Protein AF-A0A8I0GTA0-F1 (afdb_monomer_lite)

Sequence (84 aa):
SGSQIMAGEANGRRVFAMEISPAYVDVAVERWQAETGRDAILDGDGRTFAAVKAERLGDDAEPPAETPDTDAAPEPARKRKTAA

Secondary structure (DSSP, 8-state):
--HHHHHHHHTT-------S-HHHHHHHHHHHHHHH----B-TTT--BHHHHHHHHH-TT-PPP-----TT-------------

Radius of gyration: 17.66 Å; chains: 1; bounding box: 32×54×36 Å

Foldseek 3Di:
DLVVVVVCVVVVHDDDDDDDDPVVVVVNQVVVCVVPVDFDADPPPGDTPVVVVCVVCDPVNPDPDPPDPPPPDPDPDDDDDDDD

Structure (mmCIF, N/CA/C/O backbone):
data_AF-A0A8I0GTA0-F1
#
_entry.id   AF-A0A8I0GTA0-F1
#
loop_
_atom_site.group_PDB
_atom_site.id
_atom_site.type_symbol
_atom_site.label_atom_id
_atom_site.label_alt_id
_atom_site.label_comp_id
_atom_site.label_asym_id
_atom_site.label_entity_id
_atom_site.label_seq_id
_atom_site.pdbx_PDB_ins_code
_atom_site.Cartn_x
_atom_site.Cartn_y
_atom_site.Cartn_z
_atom_site.occupancy
_atom_site.B_iso_or_equiv
_atom_site.auth_seq_id
_atom_site.auth_comp_id
_atom_site.auth_asym_id
_atom_site.auth_atom_id
_atom_site.pdbx_PDB_model_num
ATOM 1 N N . SER A 1 1 ? 1.593 8.198 -3.563 1.00 70.56 1 SER A N 1
ATOM 2 C CA . SER A 1 1 ? 1.472 8.950 -2.285 1.00 70.56 1 SER A CA 1
ATOM 3 C C . SER A 1 1 ? 0.672 8.219 -1.193 1.00 70.56 1 SER A C 1
ATOM 5 O O . SER A 1 1 ? 0.885 8.513 -0.017 1.00 70.56 1 SER A O 1
ATOM 7 N N . GLY A 1 2 ? -0.240 7.285 -1.520 1.00 89.50 2 GLY A N 1
ATOM 8 C CA . GLY A 1 2 ? -0.895 6.389 -0.544 1.00 89.50 2 GLY A CA 1
ATOM 9 C C . GLY A 1 2 ? -1.787 7.061 0.514 1.00 89.50 2 GLY A C 1
ATOM 10 O O . GLY A 1 2 ? -2.274 6.389 1.418 1.00 89.50 2 GLY A O 1
ATOM 11 N N . SER A 1 3 ? -2.027 8.374 0.432 1.00 95.50 3 SER A N 1
ATOM 12 C CA . SER A 1 3 ? -2.652 9.168 1.503 1.00 95.50 3 SER A CA 1
ATOM 13 C C . SER A 1 3 ? -4.056 8.692 1.885 1.00 95.50 3 SER A C 1
ATOM 15 O O . SER A 1 3 ? -4.382 8.633 3.068 1.00 95.50 3 SER A O 1
ATOM 17 N N . GLN A 1 4 ? -4.869 8.302 0.902 1.00 95.69 4 GLN A N 1
ATOM 18 C CA . GLN A 1 4 ? -6.228 7.804 1.135 1.00 95.69 4 GLN A CA 1
ATOM 19 C C . GLN A 1 4 ? -6.239 6.447 1.853 1.00 95.69 4 GLN A C 1
ATOM 21 O O . GLN A 1 4 ? -7.132 6.198 2.661 1.00 95.69 4 GLN A O 1
ATOM 26 N N . ILE A 1 5 ? -5.241 5.593 1.594 1.00 97.31 5 ILE A N 1
ATOM 27 C CA . ILE A 1 5 ? -5.069 4.309 2.290 1.00 97.31 5 ILE A CA 1
ATOM 28 C C . ILE A 1 5 ? -4.751 4.582 3.761 1.00 97.31 5 ILE A C 1
ATOM 30 O O . ILE A 1 5 ? -5.435 4.061 4.638 1.00 97.31 5 ILE A O 1
ATOM 34 N N . MET A 1 6 ? -3.801 5.484 4.029 1.00 97.50 6 MET A N 1
ATOM 35 C CA . MET A 1 6 ? -3.434 5.878 5.394 1.00 97.50 6 MET A CA 1
ATOM 36 C C . MET A 1 6 ? -4.608 6.494 6.158 1.00 97.50 6 MET A C 1
ATOM 38 O O . MET A 1 6 ? -4.858 6.147 7.309 1.00 97.50 6 MET A O 1
ATOM 42 N N . ALA A 1 7 ? -5.361 7.386 5.510 1.00 97.44 7 ALA A N 1
ATOM 43 C CA . ALA A 1 7 ? -6.535 7.996 6.119 1.00 97.44 7 ALA A CA 1
ATOM 44 C C . ALA A 1 7 ? -7.615 6.951 6.436 1.00 97.44 7 ALA A C 1
ATOM 46 O O . ALA A 1 7 ? -8.240 7.019 7.491 1.00 97.44 7 ALA A O 1
ATOM 47 N N . GLY A 1 8 ? -7.849 5.979 5.553 1.00 97.50 8 GLY A N 1
ATOM 48 C CA . GLY A 1 8 ? -8.794 4.898 5.824 1.00 97.50 8 GLY A CA 1
ATOM 49 C C . GLY A 1 8 ? -8.361 4.010 6.984 1.00 97.50 8 GLY A C 1
ATOM 50 O O . GLY A 1 8 ? -9.173 3.768 7.875 1.00 97.50 8 GLY A O 1
ATOM 51 N N . GLU A 1 9 ? -7.089 3.610 7.010 1.00 96.88 9 GLU A N 1
ATOM 52 C CA . GLU A 1 9 ? -6.496 2.810 8.085 1.00 96.88 9 GLU A CA 1
ATOM 53 C C . GLU A 1 9 ? -6.658 3.490 9.450 1.00 96.88 9 GLU A C 1
ATOM 55 O O . GLU A 1 9 ? -7.236 2.907 10.365 1.00 96.88 9 GLU A O 1
ATOM 60 N N . ALA A 1 10 ? -6.261 4.763 9.560 1.00 96.75 10 ALA A N 1
ATOM 61 C CA . ALA A 1 10 ? -6.364 5.539 10.797 1.00 96.75 10 ALA A CA 1
ATOM 62 C C . ALA A 1 10 ? -7.810 5.688 11.311 1.00 96.75 10 ALA A C 1
ATOM 64 O O . ALA A 1 10 ? -8.030 5.921 12.497 1.00 96.75 10 ALA A O 1
ATOM 65 N N . ASN A 1 11 ? -8.804 5.554 10.427 1.00 97.81 11 ASN A N 1
ATOM 66 C CA . ASN A 1 11 ? -10.226 5.631 10.765 1.00 97.81 11 ASN A CA 1
ATOM 67 C C . ASN A 1 11 ? -10.908 4.250 10.837 1.00 97.81 11 ASN A C 1
ATOM 69 O O . ASN A 1 11 ? -12.135 4.187 10.928 1.00 97.81 11 ASN A O 1
ATOM 73 N N . GLY A 1 12 ? -10.157 3.145 10.745 1.00 96.81 12 GLY A N 1
ATOM 74 C CA . GLY A 1 12 ? -10.707 1.786 10.766 1.00 96.81 12 GLY A CA 1
ATOM 75 C C . GLY A 1 12 ? -11.641 1.473 9.590 1.00 96.81 12 GLY A C 1
ATOM 76 O O . GLY A 1 12 ? -12.579 0.686 9.728 1.00 96.81 12 GLY A O 1
ATOM 77 N N . ARG A 1 13 ? -11.439 2.116 8.433 1.00 97.88 13 ARG A N 1
ATOM 78 C CA . ARG A 1 13 ? -12.270 1.947 7.231 1.00 97.88 13 ARG A CA 1
ATOM 79 C C . ARG A 1 13 ? -11.588 1.024 6.228 1.00 97.88 13 ARG A C 1
ATOM 81 O O . ARG A 1 13 ? -10.378 1.066 6.045 1.00 97.88 13 ARG A O 1
ATOM 88 N N . ARG A 1 14 ? -12.393 0.252 5.495 1.00 96.06 14 ARG A N 1
ATOM 89 C CA . ARG A 1 14 ? -11.926 -0.484 4.311 1.00 96.06 14 ARG A CA 1
ATOM 90 C C . ARG A 1 14 ? -11.697 0.493 3.158 1.00 96.06 14 ARG A C 1
ATOM 92 O O . ARG A 1 14 ? -12.574 1.309 2.871 1.00 96.06 14 ARG A O 1
ATOM 99 N N . VAL A 1 15 ? -10.550 0.384 2.495 1.00 95.69 15 VAL A N 1
ATOM 100 C CA . VAL A 1 15 ? -10.175 1.203 1.336 1.00 95.69 15 VAL A CA 1
ATOM 101 C C . VAL A 1 15 ? -9.845 0.293 0.165 1.00 95.69 15 VAL A C 1
ATOM 103 O O . VAL A 1 15 ? -9.123 -0.684 0.325 1.00 95.69 15 VAL A O 1
ATOM 106 N N . PHE A 1 16 ? -10.344 0.657 -1.012 1.00 95.38 16 PHE A N 1
ATOM 107 C CA . PHE A 1 16 ? -9.918 0.096 -2.287 1.00 95.38 16 PHE A CA 1
ATOM 108 C C . PHE A 1 16 ? -9.320 1.235 -3.105 1.00 95.38 16 PHE A C 1
ATOM 110 O O . PHE A 1 16 ? -9.935 2.295 -3.229 1.00 95.38 16 PHE A O 1
ATOM 117 N N . ALA A 1 17 ? -8.113 1.033 -3.618 1.00 94.75 17 ALA A N 1
ATOM 118 C CA . ALA A 1 17 ? -7.380 2.032 -4.379 1.00 94.75 17 ALA A CA 1
ATOM 119 C C . ALA A 1 17 ? -6.794 1.394 -5.639 1.00 94.75 17 ALA A C 1
ATOM 121 O O . ALA A 1 17 ? -6.508 0.199 -5.663 1.00 94.75 17 ALA A O 1
ATOM 122 N N . MET A 1 18 ? -6.615 2.209 -6.673 1.00 96.25 18 MET A N 1
ATOM 123 C CA . MET A 1 18 ? -5.889 1.854 -7.887 1.00 96.25 18 MET A CA 1
ATOM 124 C C . MET A 1 18 ? -4.830 2.922 -8.126 1.00 96.25 18 MET A C 1
ATOM 126 O O . MET A 1 18 ? -5.085 4.105 -7.906 1.00 96.25 18 MET A O 1
ATOM 130 N N . GLU 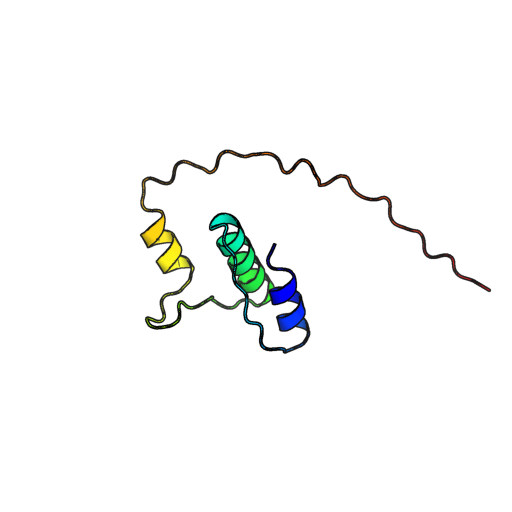A 1 19 ? -3.660 2.495 -8.573 1.00 95.62 19 GLU A N 1
ATOM 131 C CA . GLU A 1 19 ? -2.539 3.361 -8.918 1.00 95.62 19 GLU A CA 1
ATOM 132 C C . GLU A 1 19 ? -1.925 2.836 -10.216 1.00 95.62 19 GLU A C 1
ATOM 134 O O . GLU A 1 19 ? -1.794 1.626 -10.400 1.00 95.62 19 GLU A O 1
ATOM 139 N N . ILE A 1 20 ? -1.609 3.750 -11.131 1.00 96.31 20 ILE A N 1
ATOM 140 C CA . ILE A 1 20 ? -1.081 3.425 -12.457 1.00 96.31 20 ILE A CA 1
ATOM 141 C C . ILE A 1 20 ? 0.446 3.390 -12.459 1.00 96.31 20 ILE A C 1
ATOM 143 O O . ILE A 1 20 ? 1.040 2.623 -13.210 1.00 96.31 20 ILE A O 1
ATOM 147 N N . SER A 1 21 ? 1.082 4.215 -11.625 1.00 94.81 21 SER A N 1
ATOM 148 C CA . SER A 1 21 ? 2.535 4.295 -11.518 1.00 94.81 21 SER A CA 1
ATOM 149 C C . SER A 1 21 ? 3.066 3.186 -10.606 1.00 94.81 21 SER A C 1
ATOM 151 O O . SER A 1 21 ? 2.770 3.204 -9.407 1.00 94.81 21 SER A O 1
ATOM 153 N N . PRO A 1 22 ? 3.908 2.264 -11.114 1.00 92.38 22 PRO A N 1
ATOM 154 C CA . PRO A 1 22 ? 4.500 1.210 -10.291 1.00 92.38 22 PRO A CA 1
ATOM 155 C C . PRO A 1 22 ? 5.262 1.763 -9.079 1.00 92.38 22 PRO A C 1
ATOM 157 O O . PRO A 1 22 ? 5.082 1.282 -7.966 1.00 92.38 22 PRO A O 1
ATOM 160 N N . ALA A 1 23 ? 6.017 2.852 -9.258 1.00 92.62 23 ALA A N 1
ATOM 161 C CA . ALA A 1 23 ? 6.758 3.480 -8.164 1.00 92.62 23 ALA A CA 1
ATOM 162 C C . ALA A 1 23 ? 5.832 4.010 -7.053 1.00 92.62 23 ALA A C 1
ATOM 164 O O . ALA A 1 23 ? 6.153 3.916 -5.870 1.00 92.62 23 ALA A O 1
ATOM 165 N N . TYR A 1 24 ? 4.652 4.540 -7.401 1.00 95.56 24 TYR A N 1
ATOM 166 C CA . TYR A 1 24 ? 3.703 4.999 -6.383 1.00 95.56 24 TYR A CA 1
ATOM 167 C C . TYR A 1 24 ? 2.925 3.867 -5.713 1.00 95.56 24 TYR A C 1
ATOM 169 O O . TYR A 1 24 ? 2.481 4.072 -4.578 1.00 95.56 24 TYR A O 1
ATOM 177 N N . VAL A 1 25 ? 2.794 2.700 -6.356 1.00 96.06 25 VAL A N 1
ATOM 178 C CA . VAL 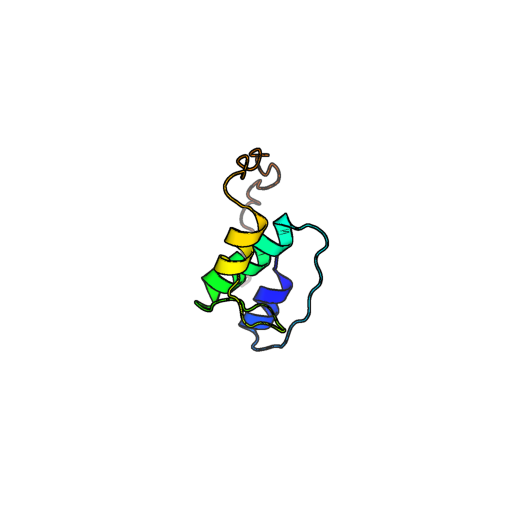A 1 25 ? 2.311 1.474 -5.701 1.00 96.06 25 VAL A CA 1
ATOM 179 C C . VAL A 1 25 ? 3.283 1.080 -4.594 1.00 96.06 25 VAL A C 1
ATOM 181 O O . VAL A 1 25 ? 2.850 0.940 -3.451 1.00 96.06 25 VAL A O 1
ATOM 184 N N . ASP A 1 26 ? 4.580 1.002 -4.902 1.00 96.12 26 ASP A N 1
ATOM 185 C CA . ASP A 1 26 ? 5.615 0.631 -3.931 1.00 96.12 26 ASP A CA 1
ATOM 186 C C . ASP A 1 26 ? 5.618 1.589 -2.735 1.00 96.12 26 ASP A C 1
ATOM 188 O O . ASP A 1 26 ? 5.460 1.158 -1.592 1.00 96.12 26 ASP A O 1
ATOM 192 N N . VAL A 1 27 ? 5.646 2.902 -2.996 1.00 97.00 27 VAL A N 1
ATOM 193 C CA . VAL A 1 27 ? 5.584 3.932 -1.944 1.00 97.00 27 VAL A CA 1
ATOM 194 C C . VAL A 1 27 ? 4.324 3.801 -1.082 1.00 97.00 27 VAL A C 1
ATOM 196 O O . VAL A 1 27 ? 4.376 3.999 0.132 1.00 97.00 27 VAL A O 1
ATOM 199 N N . ALA A 1 28 ? 3.164 3.514 -1.680 1.00 97.44 28 ALA A N 1
ATOM 200 C CA . ALA A 1 28 ? 1.919 3.380 -0.928 1.00 97.44 28 ALA A CA 1
ATOM 201 C C . ALA A 1 28 ? 1.920 2.134 -0.028 1.00 97.44 28 ALA A C 1
ATOM 203 O O . ALA A 1 28 ? 1.480 2.224 1.121 1.00 97.44 28 ALA A O 1
ATOM 204 N N . VAL A 1 29 ? 2.426 1.003 -0.533 1.00 97.25 29 VAL A N 1
ATOM 205 C CA . VAL A 1 29 ? 2.527 -0.251 0.221 1.00 97.25 29 VAL A CA 1
ATOM 206 C C . VAL A 1 29 ? 3.529 -0.109 1.362 1.00 97.25 29 VAL A C 1
ATOM 208 O O . VAL A 1 29 ? 3.165 -0.353 2.510 1.00 97.25 29 VAL A O 1
ATOM 211 N N . GLU A 1 30 ? 4.749 0.348 1.079 1.00 97.12 30 GLU A N 1
ATOM 212 C CA . GLU A 1 30 ? 5.813 0.507 2.079 1.00 97.12 30 GLU A CA 1
ATOM 213 C C . GLU A 1 30 ? 5.390 1.452 3.208 1.00 97.12 30 GLU A C 1
ATOM 215 O O . GLU A 1 30 ? 5.573 1.144 4.387 1.00 97.12 30 GLU A O 1
ATOM 220 N N . ARG A 1 31 ? 4.728 2.566 2.872 1.00 97.75 31 ARG A N 1
ATOM 221 C CA . ARG A 1 31 ? 4.196 3.499 3.871 1.00 97.75 31 ARG A CA 1
ATOM 222 C C . ARG A 1 31 ? 3.153 2.851 4.784 1.00 97.75 31 ARG A C 1
ATOM 224 O O . ARG A 1 31 ? 3.195 3.061 5.994 1.00 97.75 31 ARG A O 1
ATOM 231 N N . TRP A 1 32 ? 2.210 2.093 4.225 1.00 97.81 32 TRP A N 1
ATOM 232 C CA . TRP A 1 32 ? 1.179 1.421 5.020 1.00 97.81 32 TRP A CA 1
ATOM 233 C C . TRP A 1 32 ? 1.770 0.322 5.914 1.00 97.81 32 TRP A C 1
ATOM 235 O O . TRP A 1 32 ? 1.367 0.195 7.073 1.00 97.81 32 TRP A O 1
ATOM 245 N N . GLN A 1 33 ? 2.753 -0.437 5.420 1.00 98.12 33 GLN A N 1
ATOM 246 C CA . GLN A 1 33 ? 3.453 -1.439 6.229 1.00 98.12 33 GLN A CA 1
ATOM 247 C C . GLN A 1 33 ? 4.209 -0.785 7.389 1.00 98.12 33 GLN A C 1
ATOM 249 O O . GLN A 1 33 ? 4.094 -1.247 8.520 1.00 98.12 33 GLN A O 1
ATOM 254 N N . ALA A 1 34 ? 4.913 0.324 7.139 1.00 97.38 34 ALA A N 1
ATOM 255 C CA . ALA A 1 34 ? 5.659 1.047 8.168 1.00 97.38 34 ALA A CA 1
ATOM 256 C C . ALA A 1 34 ? 4.758 1.598 9.288 1.00 97.38 34 ALA A C 1
ATOM 258 O O . ALA A 1 34 ? 5.111 1.505 10.459 1.00 97.38 34 ALA A O 1
ATOM 259 N N . GLU A 1 35 ? 3.589 2.143 8.944 1.00 96.69 35 GLU A N 1
ATOM 260 C CA . GLU A 1 35 ? 2.640 2.665 9.937 1.00 96.69 35 GLU A CA 1
ATOM 261 C C . GLU A 1 35 ? 1.970 1.547 10.747 1.00 96.69 35 GLU A C 1
ATOM 263 O O . GLU A 1 35 ? 1.738 1.689 11.944 1.00 96.69 35 GLU A O 1
ATOM 268 N N . THR A 1 36 ? 1.620 0.436 10.095 1.00 96.56 36 THR A N 1
ATOM 269 C CA . THR A 1 36 ? 0.786 -0.606 10.717 1.00 96.56 36 THR A CA 1
ATOM 270 C C . THR A 1 36 ? 1.584 -1.764 11.306 1.00 96.56 36 THR A C 1
ATOM 272 O O . THR A 1 36 ? 1.036 -2.545 12.082 1.00 96.56 36 THR A O 1
ATOM 275 N N . GLY A 1 37 ? 2.856 -1.908 10.926 1.00 97.50 37 GLY A N 1
ATOM 276 C CA . GLY A 1 37 ? 3.714 -3.038 11.286 1.00 97.50 37 GLY A CA 1
ATOM 277 C C . GLY A 1 37 ? 3.292 -4.372 10.661 1.00 97.50 37 GLY A C 1
ATOM 278 O O . GLY A 1 37 ? 3.718 -5.422 11.135 1.00 97.50 37 GLY A O 1
ATOM 279 N N . ARG A 1 38 ? 2.420 -4.356 9.646 1.00 97.56 38 ARG A N 1
ATOM 280 C CA . ARG A 1 38 ? 1.900 -5.562 8.987 1.00 97.56 38 ARG A CA 1
ATOM 281 C C . ARG A 1 38 ? 2.525 -5.752 7.618 1.00 97.56 38 ARG A C 1
ATOM 283 O O . ARG A 1 38 ? 2.798 -4.780 6.923 1.00 97.56 38 ARG A O 1
ATOM 290 N N . ASP A 1 39 ? 2.617 -7.006 7.194 1.00 98.19 39 ASP A N 1
ATOM 291 C CA . ASP A 1 39 ? 2.994 -7.349 5.827 1.00 98.19 39 ASP A CA 1
ATOM 292 C C . ASP A 1 39 ? 1.800 -7.195 4.881 1.00 98.19 39 ASP A C 1
ATOM 294 O O . ASP A 1 39 ? 0.705 -7.704 5.138 1.00 98.19 39 ASP A O 1
ATOM 298 N N . ALA A 1 40 ? 2.011 -6.509 3.756 1.00 97.75 40 ALA A N 1
ATOM 299 C CA . ALA A 1 40 ? 1.034 -6.505 2.673 1.00 97.75 40 ALA A CA 1
ATOM 300 C C . ALA A 1 40 ? 1.119 -7.829 1.910 1.00 97.75 40 ALA A C 1
ATOM 302 O O . ALA A 1 40 ? 2.213 -8.286 1.563 1.00 97.75 40 ALA A O 1
ATOM 303 N N . ILE A 1 41 ? -0.045 -8.417 1.644 1.00 98.12 41 ILE A N 1
ATOM 304 C CA . ILE A 1 41 ? -0.187 -9.746 1.055 1.00 98.12 41 ILE A CA 1
ATOM 305 C C . ILE A 1 41 ? -0.808 -9.622 -0.334 1.00 98.12 41 ILE A C 1
ATOM 307 O O . ILE A 1 41 ? -1.814 -8.932 -0.507 1.00 98.12 41 ILE A O 1
ATOM 311 N N . LEU A 1 42 ? -0.208 -10.293 -1.316 1.00 97.12 42 LEU A N 1
ATOM 312 C CA . LEU A 1 42 ? -0.771 -10.422 -2.650 1.00 97.12 42 LEU A CA 1
ATOM 313 C C . LEU A 1 42 ? -1.992 -11.344 -2.594 1.00 97.12 42 LEU A C 1
ATOM 315 O O . LEU A 1 42 ? -1.889 -12.521 -2.241 1.00 97.12 42 LEU A O 1
ATOM 319 N N . ASP A 1 43 ? -3.153 -10.790 -2.935 1.00 96.19 43 ASP A N 1
ATOM 320 C CA . ASP A 1 43 ? -4.391 -11.558 -3.006 1.00 96.19 43 ASP A CA 1
ATOM 321 C C . ASP A 1 43 ? -4.285 -12.665 -4.070 1.00 96.19 43 ASP A C 1
ATOM 323 O O . ASP A 1 43 ? -3.695 -12.472 -5.135 1.00 96.19 43 ASP A O 1
ATOM 327 N N . GLY A 1 44 ? -4.842 -13.836 -3.769 1.00 96.38 44 GLY A N 1
ATOM 328 C CA . GLY A 1 44 ? -4.793 -15.028 -4.621 1.00 96.38 44 GLY A CA 1
ATOM 329 C C . GLY A 1 44 ? -3.739 -16.067 -4.224 1.00 96.38 44 GLY A C 1
ATOM 330 O O . GLY A 1 44 ? -4.095 -17.235 -4.080 1.00 96.38 44 GLY A O 1
ATOM 331 N N . ASP A 1 45 ? -2.475 -15.678 -4.020 1.00 95.25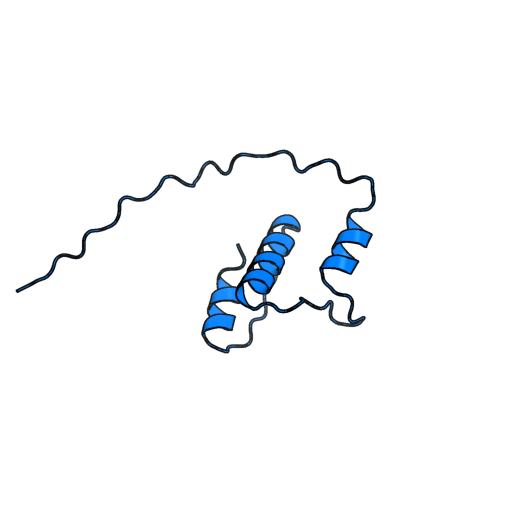 45 ASP A N 1
ATOM 332 C CA . ASP A 1 45 ? -1.384 -16.627 -3.708 1.00 95.25 45 ASP A CA 1
ATOM 333 C C . ASP A 1 45 ? -0.699 -16.420 -2.348 1.00 95.25 45 ASP A C 1
ATOM 335 O O . ASP A 1 45 ? 0.064 -17.280 -1.906 1.00 95.25 45 ASP A O 1
ATOM 339 N N . GLY A 1 46 ? -1.005 -15.326 -1.647 1.00 97.31 46 GLY A N 1
ATOM 340 C CA . GLY A 1 46 ? -0.572 -15.115 -0.270 1.00 97.31 46 GLY A CA 1
ATOM 341 C C . GLY A 1 46 ? 0.882 -14.670 -0.107 1.00 97.31 46 GLY A C 1
ATOM 342 O O . GLY A 1 46 ? 1.359 -14.586 1.026 1.00 97.31 46 GLY A O 1
ATOM 343 N N . ARG A 1 47 ? 1.608 -14.373 -1.191 1.00 98.00 47 ARG A N 1
ATOM 344 C CA . ARG A 1 47 ? 2.991 -13.884 -1.094 1.00 98.00 47 ARG A CA 1
ATOM 345 C C . ARG A 1 47 ? 3.042 -12.504 -0.442 1.00 98.00 47 ARG A C 1
ATOM 347 O O . ARG A 1 47 ? 2.186 -11.654 -0.683 1.00 98.00 47 ARG A O 1
ATOM 354 N N . THR A 1 48 ? 4.079 -12.252 0.353 1.00 98.38 48 THR A N 1
ATOM 355 C CA . THR A 1 48 ? 4.325 -10.917 0.909 1.00 98.38 48 THR A CA 1
ATOM 356 C C . THR A 1 48 ? 4.824 -9.964 -0.174 1.00 98.38 48 THR A C 1
ATOM 358 O O . THR A 1 48 ? 5.423 -10.381 -1.170 1.00 98.38 48 THR A O 1
ATOM 361 N N . PHE A 1 49 ? 4.645 -8.662 0.046 1.00 97.31 49 PHE A N 1
ATOM 362 C CA . PHE A 1 49 ? 5.207 -7.637 -0.835 1.00 97.31 49 PHE A CA 1
ATOM 363 C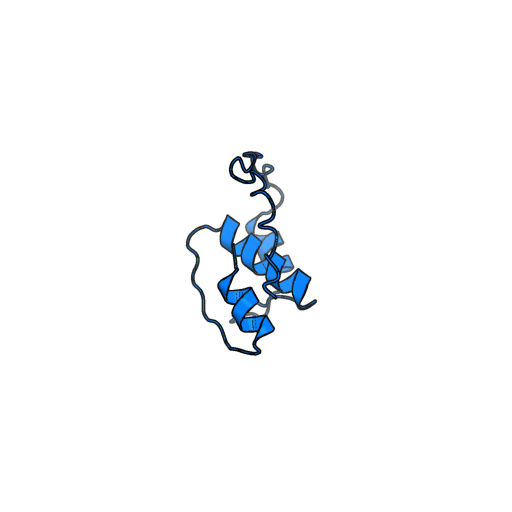 C . PHE A 1 49 ? 6.721 -7.803 -1.033 1.00 97.31 49 PHE A C 1
ATOM 365 O O . PHE A 1 49 ? 7.198 -7.661 -2.152 1.00 97.31 49 PHE A O 1
ATOM 372 N N . ALA A 1 50 ? 7.466 -8.182 0.012 1.00 96.56 50 ALA A N 1
ATOM 373 C CA . ALA A 1 50 ? 8.905 -8.429 -0.081 1.00 96.56 50 ALA A CA 1
ATOM 374 C C . ALA A 1 50 ? 9.249 -9.565 -1.061 1.00 96.56 50 ALA A C 1
ATOM 376 O O . ALA A 1 50 ? 10.150 -9.408 -1.884 1.00 96.56 50 ALA A O 1
ATOM 377 N N . ALA A 1 51 ? 8.508 -10.680 -1.020 1.00 96.50 51 ALA A N 1
ATOM 378 C CA . ALA A 1 51 ? 8.712 -11.796 -1.944 1.00 96.50 51 ALA A CA 1
ATOM 379 C C . ALA A 1 51 ? 8.423 -11.386 -3.397 1.00 96.50 51 ALA A C 1
ATOM 381 O O . ALA A 1 51 ? 9.209 -11.673 -4.297 1.00 96.50 51 ALA A O 1
ATOM 382 N N . VAL A 1 52 ? 7.326 -10.655 -3.618 1.00 96.00 52 VAL A N 1
ATOM 383 C CA . VAL A 1 52 ? 6.938 -10.168 -4.951 1.00 96.00 52 VAL A CA 1
ATOM 384 C C . VAL A 1 52 ? 7.927 -9.124 -5.480 1.00 96.00 52 VAL A C 1
ATOM 386 O O . VAL A 1 52 ? 8.267 -9.151 -6.661 1.00 96.00 52 VAL A O 1
ATOM 389 N N . LYS A 1 53 ? 8.411 -8.218 -4.622 1.00 94.50 53 LYS A N 1
ATOM 390 C CA . LYS A 1 53 ? 9.415 -7.202 -4.969 1.00 94.50 53 LYS A CA 1
ATOM 391 C C . LYS A 1 53 ? 10.724 -7.855 -5.416 1.00 94.50 53 LYS A C 1
ATOM 393 O O . LYS A 1 53 ? 11.248 -7.483 -6.460 1.00 94.50 53 LYS A O 1
ATOM 398 N N . ALA A 1 54 ? 11.206 -8.853 -4.672 1.00 93.12 54 ALA A N 1
ATOM 399 C CA . ALA A 1 54 ? 12.425 -9.587 -5.012 1.00 93.12 54 ALA A CA 1
ATOM 400 C C . ALA A 1 54 ? 12.305 -10.320 -6.361 1.00 93.12 54 ALA A C 1
ATOM 402 O O . ALA A 1 54 ? 13.200 -10.235 -7.195 1.00 93.12 54 ALA A O 1
ATOM 403 N N . GLU A 1 55 ? 11.174 -10.988 -6.603 1.00 93.31 55 GLU A N 1
ATOM 404 C CA . GLU A 1 55 ? 10.909 -11.698 -7.860 1.00 93.31 55 GLU A CA 1
ATOM 405 C C . GLU A 1 55 ? 10.841 -10.763 -9.073 1.00 93.31 55 GLU A C 1
ATOM 407 O O . GLU A 1 55 ? 11.371 -11.090 -10.131 1.00 93.31 55 GLU A O 1
ATOM 412 N N . ARG A 1 56 ? 10.175 -9.609 -8.937 1.00 91.88 56 ARG A N 1
ATOM 413 C CA . ARG A 1 56 ? 9.939 -8.690 -10.061 1.00 91.88 56 ARG A CA 1
ATOM 414 C C . ARG A 1 56 ? 11.147 -7.837 -10.423 1.00 91.88 56 ARG A C 1
ATOM 416 O O . ARG A 1 56 ? 11.249 -7.442 -11.580 1.00 91.88 56 ARG A O 1
ATOM 423 N N . LEU A 1 57 ? 12.001 -7.511 -9.452 1.00 88.62 57 LEU A N 1
ATOM 424 C CA . LEU A 1 57 ? 13.174 -6.667 -9.686 1.00 88.62 57 LEU A CA 1
ATOM 425 C C . LEU A 1 57 ? 14.422 -7.470 -10.075 1.00 88.62 57 LEU A C 1
ATOM 427 O O . LEU A 1 57 ? 15.239 -6.939 -10.819 1.00 88.62 57 LEU A O 1
ATOM 431 N N . GLY A 1 58 ? 14.552 -8.737 -9.654 1.00 78.94 58 GLY A N 1
ATOM 432 C CA . GLY A 1 58 ? 15.729 -9.559 -9.973 1.00 78.94 58 GLY A CA 1
ATOM 433 C C . GLY A 1 58 ? 17.067 -8.927 -9.538 1.00 78.94 58 GLY A C 1
ATOM 434 O O . GLY A 1 58 ? 17.093 -7.896 -8.871 1.00 78.94 58 GLY A O 1
ATOM 435 N N . ASP A 1 59 ? 18.193 -9.546 -9.911 1.00 61.66 59 ASP A N 1
ATOM 436 C CA . ASP A 1 59 ? 19.552 -9.011 -9.658 1.00 61.66 59 ASP A CA 1
ATOM 437 C C . ASP A 1 59 ? 19.934 -7.843 -10.602 1.00 61.66 59 ASP A C 1
ATOM 439 O O . ASP A 1 59 ? 20.964 -7.202 -10.408 1.00 61.66 59 ASP A O 1
ATOM 443 N N . ASP A 1 60 ? 19.102 -7.530 -11.603 1.00 56.09 60 ASP A N 1
ATOM 444 C CA . ASP A 1 60 ? 19.329 -6.475 -12.608 1.00 56.09 60 ASP A CA 1
ATOM 445 C C . ASP A 1 60 ? 18.683 -5.127 -12.230 1.00 56.09 60 ASP A C 1
ATOM 447 O O . ASP A 1 60 ? 18.354 -4.308 -13.092 1.00 56.09 60 ASP A O 1
ATOM 451 N N . ALA A 1 61 ? 18.477 -4.877 -10.935 1.00 50.97 61 ALA A N 1
ATOM 452 C CA . ALA A 1 61 ? 17.976 -3.598 -10.453 1.00 50.97 61 ALA A CA 1
ATOM 453 C C . ALA A 1 61 ? 19.023 -2.491 -10.679 1.00 50.97 61 ALA A C 1
ATOM 455 O O . ALA A 1 61 ? 19.844 -2.196 -9.808 1.00 50.97 61 ALA A O 1
ATOM 456 N N . GLU A 1 62 ? 18.988 -1.848 -11.848 1.00 52.19 62 GLU A N 1
ATOM 457 C CA . GLU A 1 62 ? 19.626 -0.547 -12.028 1.00 52.19 62 GLU A CA 1
ATOM 458 C C . GLU A 1 62 ? 19.031 0.408 -10.978 1.00 52.19 62 GLU A C 1
ATOM 460 O O . GLU A 1 62 ? 17.800 0.494 -10.860 1.00 52.19 62 GLU A O 1
ATOM 465 N N . PRO A 1 63 ? 19.864 1.055 -10.136 1.00 55.38 63 PRO A N 1
ATOM 466 C CA . PRO A 1 63 ? 19.362 1.894 -9.060 1.00 55.38 63 PRO A CA 1
ATOM 467 C C . PRO A 1 63 ? 18.447 2.970 -9.647 1.00 55.38 63 PRO A C 1
ATOM 469 O O . PRO A 1 63 ? 18.750 3.511 -10.715 1.00 55.38 63 PRO A O 1
ATOM 472 N N . PRO A 1 64 ? 17.327 3.295 -8.977 1.00 57.19 64 PRO A N 1
ATOM 473 C CA . PRO A 1 64 ? 16.446 4.338 -9.463 1.00 57.19 64 PRO A CA 1
ATOM 474 C C . PRO A 1 64 ? 17.274 5.611 -9.620 1.00 57.19 64 PRO A C 1
ATOM 476 O O . PRO A 1 64 ? 17.946 6.038 -8.680 1.00 57.19 64 PRO A O 1
ATOM 479 N N . ALA A 1 65 ? 17.253 6.191 -10.822 1.00 55.09 65 ALA A N 1
ATOM 480 C CA . ALA A 1 65 ? 17.803 7.514 -11.048 1.00 55.09 65 ALA A CA 1
ATOM 481 C C . ALA A 1 65 ? 17.146 8.452 -10.029 1.00 55.09 65 ALA A C 1
ATOM 483 O O . ALA A 1 65 ? 15.938 8.688 -10.095 1.00 55.09 65 ALA A O 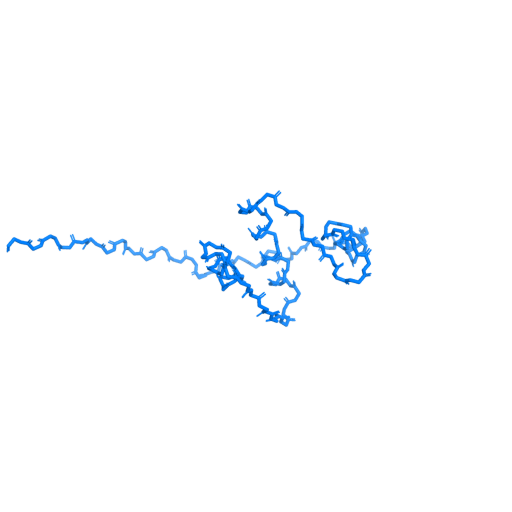1
ATOM 484 N N . GLU A 1 66 ? 17.926 8.924 -9.055 1.00 53.00 66 GLU A N 1
ATOM 485 C CA . GLU A 1 66 ? 17.511 9.946 -8.103 1.00 53.00 66 GLU A CA 1
ATOM 486 C C . GLU A 1 66 ? 17.093 11.185 -8.898 1.00 53.00 66 GLU A C 1
ATOM 488 O O . GLU A 1 66 ? 17.913 12.024 -9.268 1.00 53.00 66 GLU A O 1
ATOM 493 N N . THR A 1 67 ? 15.804 11.317 -9.192 1.00 54.03 67 THR A N 1
ATOM 494 C CA . THR A 1 67 ? 15.236 12.626 -9.477 1.00 54.03 67 THR A CA 1
ATOM 495 C C . THR A 1 67 ? 14.987 13.270 -8.121 1.00 54.03 67 THR A C 1
ATOM 497 O O . THR A 1 67 ? 14.125 12.775 -7.389 1.00 54.03 67 THR A O 1
ATOM 500 N N . PRO A 1 68 ? 15.728 14.323 -7.735 1.00 49.38 68 PRO A N 1
ATOM 501 C CA . PRO A 1 68 ? 15.428 15.027 -6.503 1.00 49.38 68 PRO A CA 1
ATOM 502 C C . PRO A 1 68 ? 13.995 15.561 -6.584 1.00 49.38 68 PRO A C 1
ATOM 504 O O . PRO A 1 68 ? 13.621 16.246 -7.537 1.00 49.38 68 PRO A O 1
ATOM 507 N N . ASP A 1 69 ? 13.194 15.207 -5.582 1.00 54.28 69 ASP A N 1
ATOM 508 C CA . ASP A 1 69 ? 11.848 15.722 -5.353 1.00 54.28 69 ASP A CA 1
ATOM 509 C C . ASP A 1 69 ? 11.953 17.248 -5.140 1.00 54.28 69 ASP A C 1
ATOM 511 O O . ASP A 1 69 ? 12.301 17.728 -4.061 1.00 54.28 69 ASP A O 1
ATOM 515 N N . THR A 1 70 ? 11.765 18.040 -6.200 1.00 53.53 70 THR A N 1
ATOM 516 C CA . THR A 1 70 ? 11.933 19.506 -6.160 1.00 53.53 70 THR A CA 1
ATOM 517 C C . THR A 1 70 ? 10.728 20.257 -5.575 1.00 53.53 70 THR A C 1
ATOM 519 O O . THR A 1 70 ? 10.812 21.471 -5.431 1.00 53.53 70 THR A O 1
ATOM 522 N N . ASP A 1 71 ? 9.651 19.604 -5.125 1.00 50.41 71 ASP A N 1
ATOM 523 C CA . ASP A 1 71 ? 8.479 20.332 -4.588 1.00 50.41 71 ASP A CA 1
ATOM 524 C C . ASP A 1 71 ? 8.269 20.232 -3.065 1.00 50.41 71 ASP A C 1
ATOM 526 O O . ASP A 1 71 ? 7.164 20.390 -2.552 1.00 50.41 71 ASP A O 1
ATOM 530 N N . ALA A 1 72 ? 9.341 20.020 -2.299 1.00 51.78 72 ALA A N 1
ATOM 531 C CA . ALA A 1 72 ? 9.322 20.181 -0.844 1.00 51.78 72 ALA A CA 1
ATOM 532 C C . ALA A 1 72 ? 9.942 21.525 -0.421 1.00 51.78 72 ALA A C 1
ATOM 534 O O . ALA A 1 72 ? 10.918 21.574 0.329 1.00 51.78 72 ALA A O 1
ATOM 535 N N . ALA A 1 73 ? 9.375 22.644 -0.879 1.00 47.22 73 ALA A N 1
ATOM 536 C CA . ALA A 1 73 ? 9.578 23.907 -0.173 1.00 47.22 73 ALA A CA 1
ATOM 537 C C . ALA A 1 73 ? 8.773 23.855 1.144 1.00 47.22 73 ALA A C 1
ATOM 539 O O . ALA A 1 73 ? 7.570 23.592 1.104 1.00 47.22 73 ALA A O 1
ATOM 540 N N . PRO A 1 74 ? 9.374 24.085 2.328 1.00 47.50 74 PRO A N 1
ATOM 541 C CA . PRO A 1 74 ? 8.604 24.102 3.564 1.00 47.50 74 PRO A CA 1
ATOM 542 C C . PRO A 1 74 ? 7.676 25.324 3.567 1.00 47.50 74 PRO A C 1
ATOM 544 O O . PRO A 1 74 ? 8.139 26.465 3.635 1.00 47.50 74 PRO A O 1
ATOM 547 N N . GLU A 1 75 ? 6.358 25.102 3.514 1.00 55.34 75 GLU A N 1
ATOM 548 C CA . GLU A 1 75 ? 5.390 26.166 3.789 1.00 55.34 75 GLU A CA 1
ATOM 549 C C . GLU A 1 75 ? 5.630 26.713 5.212 1.00 55.34 75 GLU A C 1
ATOM 551 O O . GLU A 1 75 ? 5.712 25.934 6.171 1.00 55.34 75 GLU A O 1
ATOM 556 N N . PRO A 1 76 ? 5.729 28.041 5.412 1.00 57.62 76 PRO A N 1
ATOM 557 C CA . PRO A 1 76 ? 5.906 28.593 6.745 1.00 57.62 76 PRO A CA 1
ATOM 558 C C . PRO A 1 76 ? 4.669 28.309 7.605 1.00 57.62 76 PRO A C 1
ATOM 560 O O . PRO A 1 76 ? 3.533 28.615 7.233 1.00 57.62 76 PRO A O 1
ATOM 563 N N . ALA A 1 77 ? 4.908 27.751 8.794 1.00 61.84 77 ALA A N 1
ATOM 564 C CA . ALA A 1 77 ? 3.888 27.413 9.778 1.00 61.84 77 ALA A CA 1
ATOM 565 C C . ALA A 1 77 ? 2.923 28.589 10.028 1.00 61.84 77 ALA A C 1
ATOM 567 O O . ALA A 1 77 ? 3.300 29.627 10.586 1.00 61.84 77 ALA A O 1
ATOM 568 N N . ARG A 1 78 ? 1.646 28.424 9.653 1.00 70.12 78 ARG A N 1
ATOM 569 C CA . ARG A 1 78 ? 0.584 29.382 9.996 1.00 70.12 78 ARG A CA 1
ATOM 570 C C . ARG A 1 78 ? 0.432 29.428 11.517 1.00 70.12 78 ARG A C 1
ATOM 572 O O . ARG A 1 78 ? -0.060 28.486 12.136 1.00 70.12 78 ARG A O 1
ATOM 579 N N . LYS A 1 79 ? 0.838 30.541 12.131 1.00 60.25 79 LYS A N 1
ATOM 580 C CA . LYS A 1 79 ? 0.613 30.802 13.558 1.00 60.25 79 LYS A CA 1
ATOM 581 C C . LYS A 1 79 ? -0.893 30.921 13.810 1.00 60.25 79 LYS A C 1
ATOM 583 O O . LYS A 1 79 ? -1.555 31.778 13.224 1.00 60.25 79 LYS A O 1
ATOM 588 N N . ARG A 1 80 ? -1.437 30.072 14.686 1.00 67.56 80 ARG A N 1
ATOM 589 C CA . ARG A 1 80 ? -2.814 30.195 15.186 1.00 67.56 80 ARG A CA 1
ATOM 590 C C . ARG A 1 80 ? -2.949 31.541 15.910 1.00 67.56 80 ARG A C 1
ATOM 592 O O . ARG A 1 80 ? -2.241 31.782 16.883 1.00 67.56 80 ARG A O 1
ATOM 599 N N . LYS A 1 81 ? -3.838 32.418 15.435 1.00 58.62 81 LYS A N 1
ATOM 600 C CA . LYS A 1 81 ? -4.288 33.585 16.206 1.00 58.62 81 LYS A CA 1
ATOM 601 C C . LYS A 1 81 ? -5.243 33.087 17.289 1.00 58.62 81 LYS A C 1
ATOM 603 O O . LYS A 1 81 ? -6.322 32.599 16.969 1.00 58.62 81 LYS A O 1
ATOM 608 N N . THR A 1 82 ? -4.843 33.207 18.548 1.00 52.81 82 THR A N 1
ATOM 609 C CA . THR A 1 82 ? -5.764 33.120 19.685 1.00 52.81 82 THR A CA 1
ATOM 610 C C . THR A 1 82 ? -6.594 34.401 19.697 1.00 52.81 82 THR A C 1
ATOM 612 O O . THR A 1 82 ? -6.026 35.490 19.769 1.00 52.81 82 THR A O 1
ATOM 615 N N . ALA A 1 83 ? -7.913 34.279 19.560 1.00 56.56 83 ALA A N 1
ATOM 616 C CA . ALA A 1 83 ? -8.843 35.372 19.820 1.00 56.56 83 ALA A CA 1
ATOM 617 C C . ALA A 1 83 ? -9.199 35.364 21.314 1.00 56.56 83 ALA A C 1
ATOM 619 O O . ALA A 1 83 ? -9.444 34.293 21.872 1.00 56.56 83 ALA A O 1
ATOM 620 N N . ALA A 1 84 ? -9.180 36.546 21.927 1.00 58.91 84 ALA A N 1
ATOM 621 C CA . ALA A 1 84 ? -9.829 36.851 23.198 1.00 58.91 84 ALA A CA 1
ATOM 622 C C . ALA A 1 84 ? -11.076 37.689 22.903 1.00 58.91 84 ALA A C 1
ATOM 624 O O . ALA A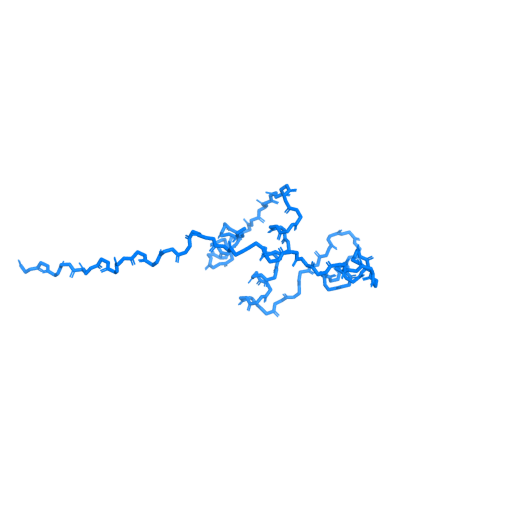 1 84 ? -11.029 38.439 21.897 1.00 58.91 84 ALA A O 1
#

pLDDT: mean 83.12, std 18.93, range [47.22, 98.38]